Protein AF-A0A897NAX3-F1 (afdb_monomer)

Foldseek 3Di:
DDQDPVNQVVQQPAKDKAFAPFQLLVLLLVLLCVLVVNDDSQVSLQQLLLLLLLVLCLDPPDPDHPVVFPCVPQHDDHCCLVVPLDASEDQDRDRDDDPDRIDMHTGHPRSVVSLVVCCVPDPDVDSNVSSSVSSPSNYDYDD

Secondary structure (DSSP, 8-state):
-PPPHHHHHHT--EEEEEE-SSSHHHHHHHHHHHHHT-S-HHHHHHHHHHHHHHHHHTSTT----GGGS--TTTSPPTTHHHHH---EEES-------S--EEEEEE-HHHHHHHHHHHTTSS--SHHHHHHHHHHHHEEE--

pLDDT: mean 79.93, std 13.4, range [41.16, 93.5]

Sequence (143 aa):
MELTTTDLESTRTQQLGIMDYDGEIRSLAQAFIRCEDLTTLSEAIDRALRIEVAAVLDQADMPLARTKFDVAYTIPPENWVAENTPQCTVDSIELVEGSDKHINAATAPVVHTILKAIIERTEYEQFDEVVRAGLHRAISLEE

Solvent-accessible surface area (backbone atoms only — not comparable to full-atom values): 8256 Å² total; per-residue (Å²): 133,88,81,49,76,68,52,58,61,75,43,38,73,37,76,43,86,32,68,32,89,73,12,54,54,60,23,49,31,56,52,46,20,69,65,70,71,48,91,42,68,30,55,30,45,38,52,16,36,29,50,30,51,34,53,54,52,60,38,93,84,47,95,54,59,70,85,82,44,94,38,84,87,70,40,63,59,87,60,38,57,86,76,59,60,55,78,37,64,35,86,71,79,68,70,47,82,57,96,61,42,68,44,78,30,37,31,36,61,68,57,54,54,48,50,53,55,43,40,77,74,52,90,45,88,50,70,40,57,46,35,45,51,8,40,58,62,50,41,40,71,60,131

Mean predicted aligned error: 7.04 Å

Organism: NCBI:txid2841257

Radius of gyration: 14.62 Å; Cα contacts (8 Å, |Δi|>4): 198; chains: 1; bounding box: 42×34×35 Å

Structure (mmCIF, N/CA/C/O backbone):
data_AF-A0A897NAX3-F1
#
_entry.id   AF-A0A897NAX3-F1
#
loop_
_atom_site.group_PDB
_atom_site.id
_atom_site.type_symbol
_atom_site.label_atom_id
_atom_site.label_alt_id
_atom_site.label_comp_id
_atom_site.label_asym_id
_atom_site.label_entity_id
_atom_site.label_seq_id
_atom_site.pdbx_PDB_ins_code
_atom_site.Cartn_x
_atom_site.Cartn_y
_atom_site.Cartn_z
_atom_site.occupancy
_atom_site.B_iso_or_equiv
_atom_site.auth_seq_id
_atom_site.auth_comp_id
_atom_site.auth_asym_id
_atom_site.auth_atom_id
_atom_site.pdbx_PDB_model_num
ATOM 1 N N . MET A 1 1 ? 19.017 -17.130 4.185 1.00 45.47 1 MET A N 1
ATOM 2 C CA . MET A 1 1 ? 18.410 -16.793 5.485 1.00 45.47 1 MET A CA 1
ATOM 3 C C . MET A 1 1 ? 17.054 -16.219 5.127 1.00 45.47 1 MET A C 1
ATOM 5 O O . MET A 1 1 ? 17.037 -15.238 4.398 1.00 45.47 1 MET A O 1
ATOM 9 N N . GLU A 1 2 ? 15.965 -16.920 5.435 1.0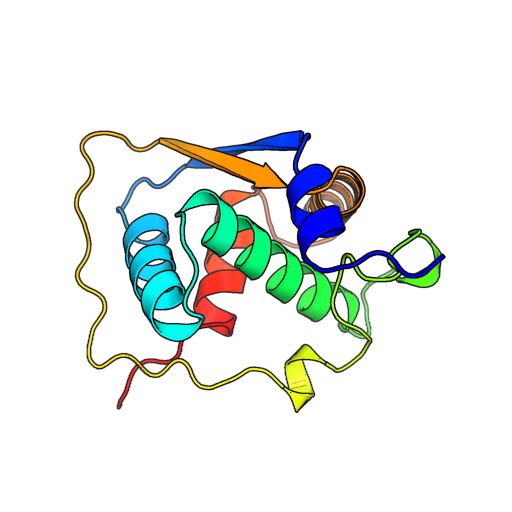0 41.16 2 GLU A N 1
ATOM 10 C CA . GLU A 1 2 ? 14.611 -16.432 5.135 1.00 41.16 2 GLU A CA 1
ATOM 11 C C . GLU A 1 2 ? 14.258 -15.336 6.141 1.00 41.16 2 GLU A C 1
ATOM 13 O O . GLU A 1 2 ? 14.423 -15.537 7.343 1.00 41.16 2 GLU A O 1
ATOM 18 N N . LEU A 1 3 ? 13.852 -14.173 5.634 1.00 46.75 3 LEU A N 1
ATOM 19 C CA . LEU A 1 3 ? 13.357 -13.064 6.444 1.00 46.75 3 LEU A CA 1
ATOM 20 C C . LEU A 1 3 ? 11.889 -13.346 6.784 1.00 46.75 3 LEU A C 1
ATOM 22 O O . LEU A 1 3 ? 11.089 -13.674 5.909 1.00 46.75 3 LEU A O 1
ATOM 26 N N . THR A 1 4 ? 11.554 -13.257 8.062 1.00 45.31 4 THR A N 1
ATOM 27 C CA . THR A 1 4 ? 10.219 -13.478 8.625 1.00 45.31 4 THR A CA 1
ATOM 28 C C . THR A 1 4 ? 9.354 -12.216 8.537 1.00 45.31 4 THR A C 1
ATOM 30 O O . THR A 1 4 ? 9.850 -11.116 8.295 1.00 45.31 4 THR A O 1
ATOM 33 N N . THR A 1 5 ? 8.048 -12.335 8.789 1.00 45.56 5 THR A N 1
ATOM 34 C CA . THR A 1 5 ? 7.120 -11.191 8.893 1.00 45.56 5 THR A CA 1
ATOM 35 C C . THR A 1 5 ? 7.597 -10.147 9.914 1.00 45.56 5 THR A C 1
ATOM 37 O O . THR A 1 5 ? 7.473 -8.949 9.682 1.00 45.56 5 THR A O 1
ATOM 40 N N . THR A 1 6 ? 8.248 -10.590 10.994 1.00 42.38 6 THR A N 1
ATOM 41 C CA . THR A 1 6 ? 8.883 -9.729 12.006 1.00 42.38 6 THR A CA 1
ATOM 42 C C . THR A 1 6 ? 10.075 -8.941 11.446 1.00 42.38 6 THR A C 1
ATOM 44 O O . THR A 1 6 ? 10.290 -7.784 11.809 1.00 42.38 6 THR A O 1
ATOM 47 N N . ASP A 1 7 ? 10.826 -9.515 10.503 1.00 45.16 7 ASP A N 1
ATOM 48 C CA . ASP A 1 7 ? 11.915 -8.802 9.830 1.00 45.16 7 ASP A CA 1
ATOM 49 C C . ASP A 1 7 ? 11.370 -7.695 8.906 1.00 45.16 7 ASP A C 1
ATOM 51 O O . ASP A 1 7 ? 11.966 -6.621 8.790 1.00 45.16 7 ASP A O 1
ATOM 55 N N . LEU A 1 8 ? 10.186 -7.892 8.316 1.00 47.91 8 LEU A N 1
ATOM 56 C CA . LEU A 1 8 ? 9.512 -6.880 7.494 1.00 47.91 8 LEU A CA 1
ATOM 57 C C . LEU A 1 8 ? 9.000 -5.691 8.314 1.00 47.91 8 LEU A C 1
ATOM 59 O O . LEU A 1 8 ? 9.015 -4.570 7.814 1.00 47.91 8 LEU A O 1
ATOM 63 N N . GLU A 1 9 ? 8.604 -5.900 9.568 1.00 51.16 9 GLU A N 1
ATOM 64 C CA . GLU A 1 9 ? 8.263 -4.810 10.489 1.00 51.16 9 GLU A CA 1
ATOM 65 C C . GLU A 1 9 ? 9.510 -4.041 10.936 1.00 51.16 9 GLU A C 1
ATOM 67 O O . GLU A 1 9 ? 9.513 -2.808 10.942 1.00 51.16 9 GLU A O 1
ATOM 72 N N . SER A 1 10 ? 10.610 -4.753 11.212 1.00 52.38 10 SER A N 1
ATOM 73 C CA . SER A 1 10 ? 11.892 -4.150 11.612 1.00 52.38 10 SER A CA 1
ATOM 74 C C . SER A 1 10 ? 12.549 -3.291 10.517 1.00 52.38 10 SER A C 1
ATOM 76 O O . SER A 1 10 ? 13.410 -2.458 10.804 1.00 52.38 10 SER A O 1
ATOM 78 N N . THR A 1 11 ? 12.121 -3.447 9.260 1.00 66.50 11 THR A N 1
ATOM 79 C CA . THR A 1 11 ? 12.645 -2.708 8.100 1.00 66.50 11 THR A CA 1
ATOM 80 C C . THR A 1 11 ? 11.831 -1.464 7.738 1.00 66.50 11 THR A C 1
ATOM 82 O O . THR A 1 11 ? 12.251 -0.707 6.855 1.00 66.50 11 THR A O 1
ATOM 85 N N . ARG A 1 12 ? 10.726 -1.178 8.449 1.00 76.88 12 ARG A N 1
ATOM 86 C CA . ARG A 1 12 ? 9.867 0.010 8.258 1.00 76.88 12 ARG A CA 1
ATOM 87 C C . ARG A 1 12 ? 10.513 1.277 8.819 1.00 76.88 12 ARG A C 1
ATOM 89 O O . ARG A 1 12 ? 10.056 1.887 9.780 1.00 76.88 12 ARG A O 1
ATOM 96 N N . THR A 1 13 ? 11.627 1.659 8.213 1.00 82.88 13 THR A N 1
ATOM 97 C CA . THR A 1 13 ? 12.469 2.785 8.637 1.00 82.88 13 THR A CA 1
ATOM 98 C C . THR A 1 13 ? 12.175 4.062 7.858 1.00 82.88 13 THR A C 1
ATOM 100 O O . THR A 1 13 ? 12.499 5.156 8.322 1.00 82.88 13 THR A O 1
ATOM 103 N N . GLN A 1 14 ? 11.533 3.950 6.692 1.00 87.75 14 GLN A N 1
ATOM 104 C CA . GLN A 1 14 ? 11.225 5.094 5.851 1.00 87.75 14 GLN A CA 1
ATOM 105 C C . GLN A 1 14 ? 9.881 5.697 6.253 1.00 87.75 14 GLN A C 1
ATOM 107 O O . GLN A 1 14 ? 8.838 5.075 6.073 1.00 87.75 14 GLN A O 1
ATOM 112 N N . GLN A 1 15 ? 9.917 6.920 6.779 1.00 89.56 15 GLN A N 1
ATOM 113 C CA . GLN A 1 15 ? 8.715 7.669 7.142 1.00 89.56 15 GLN A CA 1
ATOM 114 C C . GLN A 1 15 ? 8.022 8.233 5.896 1.00 89.56 15 GLN A C 1
ATOM 116 O O . GLN A 1 15 ? 8.685 8.711 4.967 1.00 89.56 15 GLN A O 1
ATOM 121 N N . LEU A 1 16 ? 6.693 8.188 5.921 1.00 87.88 16 LEU A N 1
ATOM 122 C CA . LEU A 1 16 ? 5.765 8.723 4.936 1.00 87.88 16 LEU A CA 1
ATOM 123 C C . LEU A 1 16 ? 4.804 9.678 5.643 1.00 87.88 16 LEU A C 1
ATOM 125 O O . LEU A 1 16 ? 4.195 9.317 6.652 1.00 87.88 16 LEU A O 1
ATOM 129 N N . GLY A 1 17 ? 4.667 10.880 5.090 1.00 89.62 17 GLY A N 1
ATOM 130 C CA . GLY A 1 17 ? 3.607 11.807 5.460 1.00 89.62 17 GLY A CA 1
ATOM 131 C C . GLY A 1 17 ? 2.457 11.667 4.473 1.00 89.62 17 GLY A C 1
ATOM 132 O O . GLY A 1 17 ? 2.663 11.867 3.278 1.00 89.62 17 GLY A O 1
ATOM 133 N N . ILE A 1 18 ? 1.277 11.308 4.968 1.00 91.12 18 ILE A N 1
ATOM 134 C CA . ILE A 1 18 ? 0.068 11.097 4.167 1.00 91.12 18 ILE A CA 1
ATOM 135 C C . ILE A 1 18 ? -0.944 12.172 4.534 1.00 91.12 18 ILE A C 1
ATOM 137 O O . ILE A 1 18 ? -1.143 12.468 5.716 1.00 91.12 18 ILE A O 1
ATOM 141 N N . MET A 1 19 ? -1.561 12.764 3.518 1.00 91.00 19 MET A N 1
ATOM 142 C CA . MET A 1 19 ? -2.610 13.758 3.693 1.00 91.00 19 MET A CA 1
ATOM 143 C C . MET A 1 19 ? -3.977 13.085 3.599 1.00 91.00 19 MET A C 1
ATOM 145 O O . MET A 1 19 ? -4.287 12.430 2.614 1.00 91.00 19 MET A O 1
ATOM 149 N N . ASP A 1 20 ? -4.790 13.258 4.635 1.00 90.81 20 ASP A N 1
ATOM 150 C CA . ASP A 1 20 ? -6.137 12.703 4.756 1.00 90.81 20 ASP A CA 1
ATOM 151 C C . ASP A 1 20 ? -7.114 13.848 5.045 1.00 90.81 20 ASP A C 1
ATOM 153 O O . ASP A 1 20 ? -7.410 14.184 6.193 1.00 90.81 20 ASP A O 1
ATOM 157 N N . TYR A 1 21 ? -7.520 14.550 3.985 1.00 87.06 21 TYR A N 1
ATOM 158 C CA . TYR A 1 21 ? -8.309 15.781 4.100 1.00 87.06 21 TYR A CA 1
ATOM 159 C C . TYR A 1 21 ? -9.766 15.540 4.500 1.00 87.06 21 TYR A C 1
ATOM 161 O O . TYR A 1 21 ? -10.364 16.417 5.126 1.00 87.06 21 TYR A O 1
ATOM 169 N N . ASP A 1 22 ? -10.310 14.397 4.095 1.00 87.62 22 ASP A N 1
ATOM 170 C CA . ASP A 1 22 ? -11.706 13.977 4.227 1.00 87.62 22 ASP A CA 1
ATOM 171 C C . ASP A 1 22 ? -11.897 12.870 5.280 1.00 87.62 22 ASP A C 1
ATOM 173 O O . ASP A 1 22 ? -13.032 12.537 5.616 1.00 87.62 22 ASP A O 1
ATOM 177 N N . GLY A 1 23 ? -10.807 12.332 5.840 1.00 88.12 23 GLY A N 1
ATOM 178 C CA . GLY A 1 23 ? -10.848 11.239 6.813 1.00 88.12 23 GLY A CA 1
ATOM 179 C C . GLY A 1 23 ? -11.044 9.864 6.171 1.00 88.12 23 GLY A C 1
ATOM 180 O O . GLY A 1 23 ? -11.178 8.866 6.886 1.00 88.12 23 GLY A O 1
ATOM 181 N N . GLU A 1 24 ? -11.085 9.782 4.839 1.00 90.62 24 GLU A N 1
ATOM 182 C CA . GLU A 1 24 ? -11.355 8.550 4.104 1.00 90.62 24 GLU A CA 1
ATOM 183 C C . GLU A 1 24 ? -10.249 7.516 4.339 1.00 90.62 24 GLU A C 1
ATOM 185 O O . GLU A 1 24 ? -10.542 6.363 4.667 1.00 90.62 24 GLU A O 1
ATOM 190 N N . ILE A 1 25 ? -8.976 7.925 4.256 1.00 92.56 25 ILE A N 1
ATOM 191 C CA . ILE A 1 25 ? -7.833 7.010 4.400 1.00 92.56 25 ILE A CA 1
ATOM 192 C C . ILE A 1 25 ? -7.831 6.400 5.798 1.00 92.56 25 ILE A C 1
ATOM 194 O O . ILE A 1 25 ? -7.649 5.192 5.948 1.00 92.56 25 ILE A O 1
ATOM 198 N N . ARG A 1 26 ? -8.065 7.211 6.835 1.00 92.56 26 ARG A N 1
ATOM 199 C CA . ARG A 1 26 ? -8.150 6.723 8.214 1.00 92.56 26 ARG A CA 1
ATOM 200 C C . ARG A 1 26 ? -9.297 5.737 8.401 1.00 92.56 26 ARG A C 1
ATOM 202 O O . ARG A 1 26 ? -9.112 4.727 9.076 1.00 92.56 26 ARG A O 1
ATOM 209 N N . SER A 1 27 ? -10.451 6.022 7.812 1.00 90.94 27 SER A N 1
ATOM 210 C CA . SER A 1 27 ? -11.659 5.203 7.955 1.00 90.94 27 SER A CA 1
ATOM 211 C C . SER A 1 27 ? -11.494 3.845 7.274 1.00 90.94 27 SER A C 1
ATOM 213 O O . SER A 1 27 ? -11.710 2.802 7.895 1.00 90.94 27 SER A O 1
ATOM 215 N N . LEU A 1 28 ? -11.002 3.854 6.033 1.00 91.88 28 LEU A N 1
ATOM 216 C CA . LEU A 1 28 ? -10.636 2.653 5.289 1.00 91.88 28 LEU A CA 1
ATOM 217 C C . LEU A 1 28 ? -9.561 1.853 6.029 1.00 91.88 28 LEU A C 1
ATOM 219 O O . LEU A 1 28 ? -9.719 0.661 6.266 1.00 91.88 28 LEU A O 1
ATOM 223 N N . ALA A 1 29 ? -8.483 2.499 6.469 1.00 91.81 29 ALA A N 1
ATOM 224 C CA . ALA A 1 29 ? -7.412 1.797 7.158 1.00 91.81 29 ALA A CA 1
ATOM 225 C C . ALA A 1 29 ? -7.879 1.190 8.490 1.00 91.81 29 ALA A C 1
ATOM 227 O O . ALA A 1 29 ? -7.474 0.084 8.817 1.00 91.81 29 ALA A O 1
ATOM 228 N N . GLN A 1 30 ? -8.774 1.842 9.239 1.00 91.19 30 GLN A N 1
ATOM 229 C CA . GLN A 1 30 ? -9.375 1.251 10.443 1.00 91.19 30 GLN A CA 1
ATOM 230 C C . GLN A 1 30 ? -10.239 0.025 10.143 1.00 91.19 30 GLN A C 1
ATOM 232 O O . GLN A 1 30 ? -10.228 -0.929 10.921 1.00 91.19 30 GLN A O 1
ATOM 237 N N . ALA A 1 31 ? -10.986 0.040 9.041 1.00 89.69 31 ALA A N 1
ATOM 238 C CA . ALA A 1 31 ? -11.692 -1.142 8.565 1.00 89.69 31 ALA A CA 1
ATOM 239 C C . ALA A 1 31 ? -10.704 -2.259 8.200 1.00 89.69 31 ALA A C 1
ATOM 241 O O . ALA A 1 31 ? -10.852 -3.387 8.668 1.00 89.69 31 ALA A O 1
ATOM 242 N N . PHE A 1 32 ? -9.637 -1.920 7.476 1.00 90.44 32 PHE A N 1
ATOM 243 C CA . PHE A 1 32 ? -8.624 -2.882 7.059 1.00 90.44 32 PHE A CA 1
ATOM 244 C C . PHE A 1 32 ? -7.873 -3.517 8.235 1.00 90.44 32 PHE A C 1
ATOM 246 O O . PHE A 1 32 ? -7.652 -4.725 8.237 1.00 90.44 32 PHE A O 1
ATOM 253 N N . ILE A 1 33 ? -7.559 -2.728 9.272 1.00 90.12 33 ILE A N 1
ATOM 254 C CA . ILE A 1 33 ? -6.979 -3.206 10.538 1.00 90.12 33 ILE A CA 1
ATOM 255 C C . ILE A 1 33 ? -7.809 -4.351 11.114 1.00 90.12 33 ILE A C 1
ATOM 257 O O . ILE A 1 33 ? -7.255 -5.379 11.487 1.00 90.12 33 ILE A O 1
ATOM 261 N N . ARG A 1 34 ? -9.137 -4.185 11.174 1.00 87.25 34 ARG A N 1
ATOM 262 C CA . ARG A 1 34 ? -10.039 -5.202 11.733 1.00 87.25 34 ARG A CA 1
ATOM 263 C C . ARG A 1 34 ? -10.093 -6.463 10.873 1.00 87.25 34 ARG A C 1
ATOM 265 O O . ARG A 1 34 ? -10.243 -7.548 11.420 1.00 87.25 34 ARG A O 1
ATOM 272 N N . CYS A 1 35 ? -9.982 -6.318 9.556 1.00 84.38 35 CYS A N 1
ATOM 273 C CA . CYS A 1 35 ? -10.044 -7.438 8.623 1.00 84.38 35 CYS A CA 1
ATOM 274 C C . CYS A 1 35 ? -8.782 -8.302 8.615 1.00 84.38 35 CYS A C 1
ATOM 276 O O . CYS A 1 35 ? -8.890 -9.524 8.594 1.00 84.38 35 CYS A O 1
ATOM 278 N N . GLU A 1 36 ? -7.597 -7.688 8.618 1.00 81.38 36 GLU A N 1
ATOM 279 C CA . GLU A 1 36 ? -6.319 -8.417 8.579 1.00 81.38 36 GLU A CA 1
ATOM 280 C C . GLU A 1 36 ? -5.665 -8.591 9.960 1.00 81.38 36 GLU A C 1
ATOM 282 O O . GLU A 1 36 ? -4.512 -9.005 10.033 1.00 81.38 36 GLU A O 1
ATOM 287 N N . ASP A 1 37 ? -6.395 -8.307 11.046 1.00 84.06 37 ASP A N 1
ATOM 288 C CA . ASP A 1 37 ? -5.899 -8.377 12.433 1.00 84.06 37 ASP A CA 1
ATOM 289 C C . ASP A 1 37 ? -4.582 -7.597 12.622 1.00 84.06 37 ASP A C 1
ATOM 291 O O . ASP A 1 37 ? -3.628 -8.043 13.261 1.00 84.06 37 ASP A O 1
ATOM 295 N N . LEU A 1 38 ? -4.510 -6.415 12.002 1.00 86.69 38 LEU A N 1
ATOM 296 C CA . LEU A 1 38 ? -3.354 -5.530 12.114 1.00 86.69 38 LEU A CA 1
ATOM 297 C C . LEU A 1 38 ? -3.416 -4.772 13.441 1.00 86.69 38 LEU A C 1
ATOM 299 O O . LEU A 1 38 ? -4.478 -4.563 14.023 1.00 86.69 38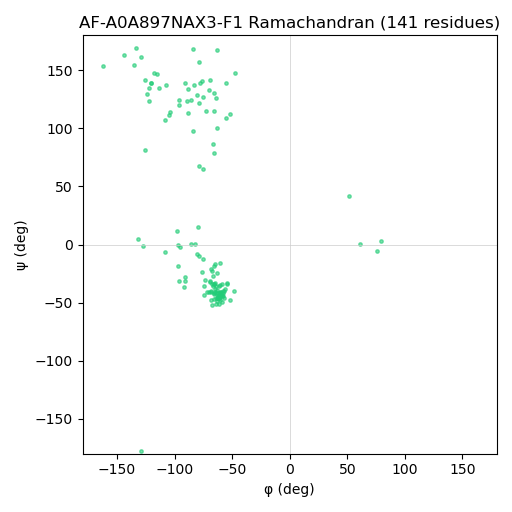 LEU A O 1
ATOM 303 N N . THR A 1 39 ? -2.272 -4.303 13.925 1.00 87.12 39 THR A N 1
ATOM 304 C CA . THR A 1 39 ? -2.183 -3.640 15.232 1.00 87.12 39 THR A CA 1
ATOM 305 C C . THR A 1 39 ? -2.241 -2.121 15.105 1.00 87.12 39 THR A C 1
ATOM 307 O O . THR A 1 39 ? -2.736 -1.434 16.003 1.00 87.12 39 THR A O 1
ATOM 310 N N . THR A 1 40 ? -1.732 -1.557 14.003 1.00 89.50 40 THR A N 1
ATOM 311 C CA . THR A 1 40 ? -1.579 -0.100 13.867 1.00 89.50 40 THR A CA 1
ATOM 312 C C . THR A 1 40 ? -2.035 0.464 12.521 1.00 89.50 40 THR A C 1
ATOM 314 O O . THR A 1 40 ? -1.975 -0.186 11.481 1.00 89.50 40 THR A O 1
ATOM 317 N N . LEU A 1 41 ? -2.413 1.750 12.521 1.00 90.56 41 LEU A N 1
ATOM 318 C CA . LEU A 1 41 ? -2.707 2.516 11.298 1.00 90.56 41 LEU A CA 1
ATOM 319 C C . LEU A 1 41 ? -1.529 2.511 10.321 1.00 90.56 41 LEU A C 1
ATOM 321 O O . LEU A 1 41 ? -1.702 2.402 9.113 1.00 90.56 41 LEU A O 1
ATOM 325 N N . SER A 1 42 ? -0.322 2.593 10.872 1.00 91.06 42 SER A N 1
ATOM 326 C CA . SER A 1 42 ? 0.910 2.548 10.104 1.00 91.06 42 SER A CA 1
ATOM 327 C C . SER A 1 42 ? 1.050 1.203 9.372 1.00 91.06 42 SER A C 1
ATOM 329 O O . SER A 1 42 ? 1.403 1.200 8.197 1.00 91.06 42 SER A O 1
ATOM 331 N N . GLU A 1 43 ? 0.773 0.073 10.037 1.00 88.88 43 GLU A N 1
ATOM 332 C CA . GLU A 1 43 ? 0.789 -1.267 9.414 1.00 88.88 43 GLU A CA 1
ATOM 333 C C . GLU A 1 43 ? -0.241 -1.395 8.296 1.00 88.88 43 GLU A C 1
ATOM 335 O O . GLU A 1 43 ? 0.106 -1.853 7.211 1.00 88.88 43 GLU A O 1
ATOM 340 N N . ALA A 1 44 ? -1.473 -0.937 8.524 1.00 90.69 44 ALA A N 1
ATOM 341 C CA . ALA A 1 44 ? -2.526 -0.977 7.509 1.00 90.69 44 ALA A CA 1
ATOM 342 C C . ALA A 1 44 ? -2.164 -0.174 6.259 1.00 90.69 44 ALA A C 1
ATOM 344 O O . ALA A 1 44 ? -2.363 -0.639 5.139 1.00 90.69 44 ALA A O 1
ATOM 345 N N . ILE A 1 45 ? -1.561 0.999 6.443 1.00 92.19 45 ILE A N 1
ATOM 346 C CA . ILE A 1 45 ? -1.075 1.823 5.337 1.00 92.19 45 ILE A CA 1
ATOM 347 C C . ILE A 1 45 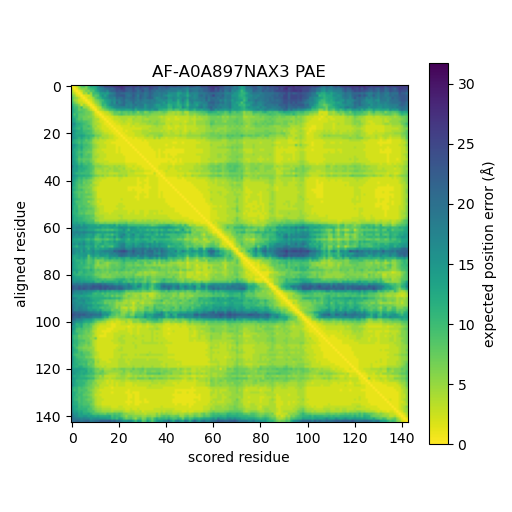? 0.079 1.140 4.596 1.00 92.19 45 ILE A C 1
ATOM 349 O O . ILE A 1 45 ? 0.063 1.090 3.370 1.00 92.19 45 ILE A O 1
ATOM 353 N N . ASP A 1 46 ? 1.073 0.597 5.305 1.00 90.69 46 ASP A N 1
ATOM 354 C CA . ASP A 1 46 ? 2.185 -0.125 4.670 1.00 90.69 46 ASP A CA 1
ATOM 355 C C . ASP A 1 46 ? 1.684 -1.335 3.871 1.00 90.69 46 ASP A C 1
ATOM 357 O O . ASP A 1 46 ? 2.125 -1.582 2.747 1.00 90.69 46 ASP A O 1
ATOM 361 N N . ARG A 1 47 ? 0.713 -2.064 4.426 1.00 87.44 47 ARG A N 1
ATOM 362 C CA . ARG A 1 47 ? 0.067 -3.198 3.770 1.00 87.44 47 ARG A CA 1
ATOM 363 C C . ARG A 1 47 ? -0.676 -2.765 2.505 1.00 87.44 47 ARG A C 1
ATOM 365 O O . ARG A 1 47 ? -0.450 -3.358 1.452 1.00 87.44 47 ARG A O 1
ATOM 372 N N . ALA A 1 48 ? -1.482 -1.707 2.584 1.00 90.31 48 ALA A N 1
ATOM 373 C CA . ALA A 1 48 ? -2.207 -1.148 1.444 1.00 90.31 48 ALA A CA 1
ATOM 374 C C . ALA A 1 48 ? -1.262 -0.659 0.335 1.00 90.31 48 ALA A C 1
ATOM 376 O O . ALA A 1 48 ? -1.470 -0.972 -0.835 1.00 90.31 48 ALA A O 1
ATOM 377 N N . LEU A 1 49 ? -0.171 0.026 0.695 1.00 90.50 49 LEU A N 1
ATOM 378 C CA . LEU A 1 49 ? 0.860 0.449 -0.256 1.00 90.50 49 LEU A CA 1
ATOM 379 C C . LEU A 1 49 ? 1.461 -0.738 -1.004 1.00 90.50 49 LEU A C 1
ATOM 381 O O . LEU A 1 49 ? 1.629 -0.681 -2.217 1.00 90.50 49 LEU A O 1
ATOM 385 N N . ARG A 1 50 ? 1.778 -1.829 -0.304 1.00 87.69 50 ARG A N 1
ATOM 386 C CA . ARG A 1 50 ? 2.343 -3.032 -0.934 1.00 87.69 50 ARG A CA 1
ATOM 387 C C . ARG A 1 50 ? 1.350 -3.715 -1.873 1.00 87.69 50 ARG A C 1
ATOM 389 O O . ARG A 1 50 ? 1.780 -4.232 -2.902 1.00 87.69 50 ARG A O 1
ATOM 396 N N . ILE A 1 51 ? 0.057 -3.704 -1.537 1.00 87.19 51 ILE A N 1
ATOM 397 C CA . ILE A 1 51 ? -1.020 -4.201 -2.408 1.00 87.19 51 ILE A CA 1
ATOM 398 C C . ILE A 1 51 ? -1.096 -3.354 -3.679 1.00 87.19 51 ILE A C 1
ATOM 400 O O . ILE A 1 51 ? -1.033 -3.907 -4.775 1.00 87.19 51 ILE A O 1
ATOM 404 N N . GLU A 1 52 ? -1.155 -2.027 -3.546 1.00 90.44 52 GLU A N 1
ATOM 405 C CA . GLU A 1 52 ? -1.221 -1.131 -4.703 1.00 90.44 52 GLU A CA 1
ATOM 406 C C . GLU A 1 52 ? 0.018 -1.255 -5.584 1.00 90.44 52 GLU A C 1
ATOM 408 O O . GLU A 1 52 ? -0.083 -1.405 -6.797 1.00 90.44 52 GLU A O 1
ATOM 413 N N . VAL A 1 53 ? 1.202 -1.262 -4.974 1.00 88.31 53 VAL A N 1
ATOM 414 C CA . VAL A 1 53 ? 2.463 -1.424 -5.696 1.00 88.31 53 VAL A CA 1
ATOM 415 C C . VAL A 1 53 ? 2.487 -2.743 -6.465 1.00 88.31 53 VAL A C 1
ATOM 417 O O . VAL A 1 53 ? 2.902 -2.757 -7.621 1.00 88.31 53 VAL A O 1
ATOM 420 N N . ALA A 1 54 ? 2.039 -3.847 -5.863 1.00 85.69 54 ALA A N 1
ATOM 421 C CA . ALA A 1 54 ? 1.943 -5.118 -6.573 1.00 85.69 54 ALA A CA 1
ATOM 422 C C . ALA A 1 54 ? 0.971 -5.030 -7.758 1.00 85.69 54 ALA A C 1
ATOM 424 O O . ALA A 1 54 ? 1.340 -5.435 -8.857 1.00 85.69 54 ALA A O 1
ATOM 425 N N . ALA A 1 55 ? -0.214 -4.447 -7.557 1.00 87.62 55 ALA A N 1
ATOM 426 C CA . ALA A 1 55 ? -1.224 -4.295 -8.602 1.00 87.62 55 ALA A CA 1
ATOM 427 C C . ALA A 1 55 ? -0.722 -3.451 -9.784 1.00 87.62 55 ALA A C 1
ATOM 429 O O . ALA A 1 55 ? -0.946 -3.800 -10.939 1.00 87.62 55 ALA A O 1
ATOM 430 N N . VAL A 1 56 ? -0.011 -2.358 -9.504 1.00 88.88 56 VAL A N 1
ATOM 431 C CA . VAL A 1 56 ? 0.573 -1.479 -10.524 1.00 88.88 56 VAL A CA 1
ATOM 432 C C . VAL A 1 56 ? 1.711 -2.174 -11.274 1.00 88.88 56 VAL A C 1
ATOM 434 O O . VAL A 1 56 ? 1.806 -2.058 -12.492 1.00 88.88 56 VAL A O 1
ATOM 437 N N . LEU A 1 57 ? 2.560 -2.932 -10.574 1.00 85.38 57 LEU A N 1
ATOM 438 C CA . LEU A 1 57 ? 3.637 -3.706 -11.202 1.00 85.38 57 LEU A CA 1
ATOM 439 C C . LEU A 1 57 ? 3.130 -4.875 -12.062 1.00 85.38 57 LEU A C 1
ATOM 441 O O . LEU A 1 57 ? 3.876 -5.338 -12.921 1.00 85.38 57 LEU A O 1
ATOM 445 N N . ASP A 1 58 ? 1.899 -5.342 -11.840 1.00 86.12 58 ASP A N 1
ATOM 446 C CA . ASP A 1 58 ? 1.234 -6.357 -12.670 1.00 86.12 58 ASP A CA 1
ATOM 447 C C . ASP A 1 58 ? 0.619 -5.785 -13.963 1.00 86.12 58 ASP A C 1
ATOM 449 O O . ASP A 1 58 ? 0.185 -6.548 -14.827 1.00 86.12 58 ASP A O 1
ATOM 453 N N . GLN A 1 59 ? 0.577 -4.458 -14.140 1.00 84.75 59 GLN A N 1
ATOM 454 C CA . GLN A 1 59 ? 0.037 -3.846 -15.359 1.00 84.75 59 GLN A CA 1
ATOM 455 C C . GLN A 1 59 ? 0.961 -4.099 -16.560 1.00 84.75 59 GLN A C 1
ATOM 457 O O . GLN A 1 59 ? 2.174 -3.905 -16.492 1.00 84.75 59 GLN A O 1
ATOM 462 N N . ALA A 1 60 ? 0.379 -4.517 -17.689 1.00 68.00 60 ALA A N 1
ATOM 463 C CA . ALA A 1 60 ? 1.124 -4.975 -18.867 1.00 68.00 60 ALA A CA 1
ATOM 464 C C . ALA A 1 60 ? 2.017 -3.896 -19.515 1.00 68.00 60 ALA A C 1
ATOM 466 O O . ALA A 1 60 ? 2.989 -4.218 -20.198 1.00 68.00 60 ALA A O 1
ATOM 467 N N . ASP A 1 61 ? 1.682 -2.625 -19.324 1.00 77.62 61 ASP A N 1
ATOM 468 C CA . ASP A 1 61 ? 2.376 -1.447 -19.839 1.00 77.62 61 ASP A CA 1
ATOM 469 C C . ASP A 1 61 ? 3.350 -0.816 -18.829 1.00 77.62 61 ASP A C 1
ATOM 471 O O . ASP A 1 61 ? 4.058 0.132 -19.175 1.00 77.62 61 ASP A O 1
ATOM 475 N N . MET A 1 62 ? 3.465 -1.369 -17.617 1.00 79.44 62 MET A N 1
ATOM 476 C CA . MET A 1 62 ? 4.367 -0.868 -16.583 1.00 79.44 62 MET A CA 1
ATOM 477 C C . MET A 1 62 ? 5.841 -1.186 -16.916 1.00 79.44 62 MET A C 1
ATOM 479 O O . MET A 1 62 ? 6.260 -2.345 -16.885 1.00 79.44 62 MET A O 1
ATOM 483 N N . PRO A 1 63 ? 6.716 -0.186 -17.161 1.00 69.06 63 PRO A N 1
ATOM 484 C CA . PRO A 1 63 ? 8.120 -0.419 -17.534 1.00 69.06 63 PRO A CA 1
ATOM 485 C C . PRO A 1 63 ? 9.037 -0.753 -16.331 1.00 69.06 63 PRO A C 1
ATOM 487 O O . PRO A 1 63 ? 10.279 -0.696 -16.417 1.00 69.06 63 PRO A O 1
ATOM 490 N N . LEU A 1 64 ? 8.444 -1.087 -15.184 1.00 75.50 64 LEU A N 1
ATOM 491 C CA . LEU A 1 64 ? 9.119 -1.473 -13.949 1.00 75.50 64 LEU A CA 1
ATOM 492 C C . LEU A 1 64 ? 9.000 -2.986 -13.762 1.00 75.50 64 LEU A C 1
ATOM 494 O O . LEU A 1 64 ? 7.930 -3.508 -13.491 1.00 75.50 64 LEU A O 1
ATOM 498 N N . ALA A 1 65 ? 10.121 -3.698 -13.870 1.00 69.19 65 ALA A N 1
ATOM 499 C CA . ALA A 1 65 ? 10.150 -5.120 -13.556 1.00 69.19 65 ALA A CA 1
ATOM 500 C C . ALA A 1 65 ? 10.442 -5.306 -12.065 1.00 69.19 65 ALA A C 1
ATOM 502 O O . ALA A 1 65 ? 11.398 -4.715 -11.557 1.00 69.19 65 ALA A O 1
ATOM 503 N N . ARG A 1 66 ? 9.683 -6.180 -11.389 1.00 70.75 66 ARG A N 1
ATOM 504 C CA . ARG A 1 66 ? 9.939 -6.591 -9.996 1.00 70.75 66 ARG A CA 1
ATOM 505 C C . ARG A 1 66 ? 11.403 -6.977 -9.775 1.00 70.75 66 ARG A C 1
ATOM 507 O O . ARG A 1 66 ? 12.003 -6.543 -8.809 1.00 70.75 66 ARG A O 1
ATOM 514 N N . THR A 1 67 ? 12.021 -7.675 -10.726 1.00 67.75 67 THR A N 1
ATOM 515 C CA . THR A 1 67 ? 13.437 -8.091 -10.682 1.00 67.75 67 THR A CA 1
ATOM 516 C C . THR A 1 67 ? 14.455 -6.946 -10.605 1.00 67.75 67 THR A C 1
ATOM 518 O O . THR A 1 67 ? 15.612 -7.194 -10.273 1.00 67.75 67 THR A O 1
ATOM 521 N N . LYS A 1 68 ? 14.064 -5.698 -10.906 1.00 65.19 68 LYS A N 1
ATOM 522 C CA . LYS A 1 68 ? 14.914 -4.505 -10.718 1.00 65.19 68 LYS A CA 1
ATOM 523 C C . LYS A 1 68 ? 15.016 -4.080 -9.253 1.00 65.19 68 LYS A C 1
ATOM 525 O O . LYS A 1 68 ? 15.853 -3.242 -8.925 1.00 65.19 68 LYS A O 1
ATOM 530 N N . PHE A 1 69 ? 14.173 -4.636 -8.394 1.00 62.56 69 PHE A N 1
ATOM 531 C CA . PHE A 1 69 ? 14.152 -4.386 -6.967 1.00 62.56 69 PHE A CA 1
ATOM 532 C C . PHE A 1 69 ? 14.501 -5.691 -6.243 1.00 62.56 69 PHE A C 1
ATOM 534 O O . PHE A 1 69 ? 14.166 -6.781 -6.706 1.00 62.56 69 PHE A O 1
ATOM 541 N N . ASP A 1 70 ? 15.181 -5.605 -5.103 1.00 58.94 70 ASP A N 1
ATOM 542 C CA . ASP A 1 70 ? 15.374 -6.764 -4.224 1.00 58.94 70 ASP A CA 1
ATOM 543 C C . ASP A 1 70 ? 14.078 -6.986 -3.424 1.00 58.94 70 ASP A C 1
ATOM 545 O O . ASP A 1 70 ? 13.968 -6.656 -2.246 1.00 58.94 70 ASP A O 1
ATOM 549 N N . VAL A 1 71 ? 13.020 -7.390 -4.138 1.00 60.25 71 VAL A N 1
ATOM 550 C CA . VAL A 1 71 ? 11.630 -7.435 -3.644 1.00 60.25 71 VAL A CA 1
ATOM 551 C C . VAL A 1 71 ? 11.277 -8.710 -2.909 1.00 60.25 71 VAL A C 1
ATOM 553 O O . VAL A 1 71 ? 10.130 -8.828 -2.474 1.00 60.25 71 VAL A O 1
ATOM 556 N N . ALA A 1 72 ? 12.215 -9.650 -2.760 1.00 54.94 72 ALA A N 1
ATOM 557 C CA . ALA A 1 72 ? 11.939 -10.902 -2.078 1.00 54.94 72 ALA A CA 1
ATOM 558 C C . ALA A 1 72 ? 11.323 -10.581 -0.705 1.00 54.94 72 ALA A C 1
ATOM 560 O O . ALA A 1 72 ? 11.960 -9.968 0.147 1.00 54.94 72 ALA A O 1
ATOM 561 N N . TYR A 1 73 ? 10.044 -10.936 -0.545 1.00 55.12 73 TYR A N 1
ATOM 562 C CA . TYR A 1 73 ? 9.215 -10.742 0.651 1.00 55.12 73 TYR A CA 1
ATOM 563 C C . TYR A 1 73 ? 8.687 -9.329 0.945 1.00 55.12 73 TYR A C 1
ATOM 565 O O . TYR A 1 73 ? 7.868 -9.184 1.850 1.00 55.12 73 TYR A O 1
ATOM 573 N N . THR A 1 74 ? 9.068 -8.285 0.199 1.00 68.50 74 THR A N 1
ATOM 574 C CA . THR A 1 74 ? 8.578 -6.925 0.507 1.00 68.50 74 THR A CA 1
ATOM 575 C C . THR A 1 74 ? 7.300 -6.559 -0.250 1.00 68.50 74 THR A C 1
ATOM 577 O O . THR A 1 74 ? 6.421 -5.902 0.308 1.00 68.50 74 THR A O 1
ATOM 580 N N . ILE A 1 75 ? 7.166 -7.010 -1.495 1.00 71.06 75 ILE A N 1
ATOM 581 C CA . ILE A 1 75 ? 5.972 -6.801 -2.323 1.00 71.06 75 ILE A CA 1
ATOM 582 C C . ILE A 1 75 ? 5.413 -8.173 -2.700 1.00 71.06 75 ILE A C 1
ATOM 584 O O . ILE A 1 75 ? 6.211 -9.073 -2.983 1.00 71.06 75 ILE A O 1
ATOM 588 N N . PRO A 1 76 ? 4.079 -8.357 -2.687 1.00 72.50 76 PRO A N 1
ATOM 589 C CA . PRO A 1 76 ? 3.455 -9.594 -3.134 1.00 72.50 76 PRO A CA 1
ATOM 590 C C . PRO A 1 76 ? 3.987 -10.088 -4.496 1.00 72.50 76 PRO A C 1
ATOM 592 O O . PRO A 1 76 ? 4.354 -9.266 -5.350 1.00 72.50 76 PRO A O 1
ATOM 595 N N . PRO A 1 77 ? 4.044 -11.418 -4.711 1.00 73.38 77 PRO A N 1
ATOM 596 C CA . PRO A 1 77 ? 4.486 -11.976 -5.983 1.00 73.38 77 PRO A CA 1
ATOM 597 C C . PRO A 1 77 ? 3.546 -11.584 -7.132 1.00 73.38 77 PRO A C 1
ATOM 599 O O . PRO A 1 77 ? 2.456 -11.054 -6.921 1.00 73.38 77 PRO A O 1
ATOM 602 N N . GLU A 1 78 ? 3.999 -11.819 -8.361 1.00 78.44 78 GLU A N 1
ATOM 603 C CA . GLU A 1 78 ? 3.222 -11.544 -9.574 1.00 78.44 78 GLU A CA 1
ATOM 604 C C . GLU A 1 78 ? 1.868 -12.256 -9.550 1.00 78.44 78 GLU A C 1
ATOM 606 O O . GLU A 1 78 ? 1.780 -13.396 -9.093 1.00 78.44 78 GLU A O 1
ATOM 611 N N . ASN A 1 79 ? 0.823 -11.561 -10.006 1.00 78.69 79 ASN A N 1
ATOM 612 C CA . ASN A 1 79 ? -0.577 -12.001 -9.986 1.00 78.69 79 ASN A CA 1
ATOM 613 C C . ASN A 1 79 ? -1.170 -12.280 -8.595 1.00 78.69 79 ASN A C 1
ATOM 615 O O . ASN A 1 79 ? -2.355 -12.597 -8.502 1.00 78.69 79 ASN A O 1
ATOM 619 N N . TRP A 1 80 ? -0.415 -12.104 -7.502 1.00 79.88 80 TRP A N 1
ATOM 620 C CA . TRP A 1 80 ? -0.924 -12.380 -6.158 1.00 79.88 80 TRP A CA 1
ATOM 621 C C . TRP A 1 80 ? -2.168 -11.559 -5.848 1.00 79.88 80 TRP A C 1
ATOM 623 O O . TRP A 1 80 ? -3.114 -12.102 -5.297 1.00 79.88 80 TRP A O 1
ATOM 633 N N . VAL A 1 81 ? -2.194 -10.278 -6.231 1.00 78.38 81 VAL A N 1
ATOM 634 C CA . VAL A 1 81 ? -3.367 -9.422 -6.015 1.00 78.38 81 VAL A CA 1
ATOM 635 C C . VAL A 1 81 ? -4.565 -9.997 -6.776 1.00 78.38 81 VAL A C 1
ATOM 637 O O . VAL A 1 81 ? -5.594 -10.270 -6.171 1.00 78.38 81 VAL A O 1
ATOM 640 N N . ALA A 1 82 ? -4.431 -10.305 -8.065 1.00 77.25 82 ALA A N 1
ATOM 641 C CA . ALA A 1 82 ? -5.531 -10.884 -8.841 1.00 77.25 82 ALA A CA 1
ATOM 642 C C . ALA A 1 82 ? -6.052 -12.223 -8.271 1.00 77.25 82 ALA A C 1
ATOM 644 O O . ALA A 1 82 ? -7.245 -12.504 -8.358 1.00 77.25 82 ALA A O 1
ATOM 645 N N . GLU A 1 83 ? -5.173 -13.037 -7.684 1.00 76.75 83 GLU A N 1
ATOM 646 C CA . GLU A 1 83 ? -5.494 -14.381 -7.185 1.00 76.75 83 GLU A CA 1
ATOM 647 C C . GLU A 1 83 ? -5.930 -14.423 -5.714 1.00 76.75 83 GLU A C 1
ATOM 649 O O . GLU A 1 83 ? -6.649 -15.335 -5.309 1.00 76.75 83 GLU A O 1
ATOM 654 N N . ASN A 1 84 ? -5.457 -13.479 -4.903 1.00 67.06 84 ASN A N 1
ATOM 655 C CA . ASN A 1 84 ? -5.519 -13.553 -3.446 1.00 67.06 84 ASN A CA 1
ATOM 656 C C . ASN A 1 84 ? -6.054 -12.285 -2.798 1.00 67.06 84 ASN A C 1
ATOM 658 O O . ASN A 1 84 ? -6.025 -12.253 -1.574 1.00 67.06 84 ASN A O 1
ATOM 662 N N . THR A 1 85 ? -6.511 -11.263 -3.539 1.00 60.88 85 THR A N 1
ATOM 663 C CA . THR A 1 85 ? -7.195 -10.126 -2.896 1.00 60.88 85 THR A CA 1
ATOM 664 C C . THR A 1 85 ? -8.360 -10.685 -2.076 1.00 60.88 85 THR A C 1
ATOM 666 O O . THR A 1 85 ? -9.327 -11.177 -2.665 1.00 60.88 85 THR A O 1
ATOM 669 N N . PRO A 1 86 ? -8.288 -10.680 -0.735 1.00 55.69 86 PRO A N 1
ATOM 670 C CA . PRO A 1 86 ? -9.378 -11.167 0.077 1.00 55.69 86 PRO A CA 1
ATOM 671 C C . PRO A 1 86 ? -10.443 -10.078 0.118 1.00 55.69 86 PRO A C 1
ATOM 673 O O . PRO A 1 86 ? -10.142 -8.896 0.265 1.00 55.69 86 PRO A O 1
ATOM 676 N N . GLN A 1 87 ? -11.696 -10.507 0.019 1.00 60.31 87 GLN A N 1
ATOM 677 C CA . GLN A 1 87 ? -12.885 -9.710 0.283 1.00 60.31 87 GLN A CA 1
ATOM 678 C C . GLN A 1 87 ? -12.909 -9.340 1.777 1.00 60.31 87 GLN A C 1
ATOM 680 O O . GLN A 1 87 ? -13.584 -9.995 2.568 1.00 60.31 87 GLN A O 1
ATOM 685 N N . CYS A 1 88 ? -12.135 -8.338 2.210 1.00 69.00 88 CYS A N 1
ATOM 686 C CA . CYS A 1 88 ? -12.471 -7.640 3.451 1.00 69.00 88 CYS A CA 1
ATOM 687 C C . CYS A 1 88 ? -13.774 -6.905 3.166 1.00 69.00 88 CYS A C 1
ATOM 689 O O . CYS A 1 88 ? -13.764 -5.770 2.691 1.00 69.00 88 CYS A O 1
ATOM 691 N N . THR A 1 89 ? -14.889 -7.604 3.350 1.00 73.75 89 THR A N 1
ATOM 692 C CA . THR A 1 89 ? -16.205 -7.023 3.160 1.00 73.75 89 THR A CA 1
ATOM 693 C C . THR A 1 89 ? -16.614 -6.335 4.444 1.00 73.75 89 THR A C 1
ATOM 695 O O . THR A 1 89 ? -16.567 -6.930 5.521 1.00 73.75 89 THR A O 1
ATOM 698 N N . VAL A 1 90 ? -16.946 -5.055 4.339 1.00 79.50 90 VAL A N 1
ATOM 699 C CA . VAL A 1 90 ? -17.422 -4.267 5.472 1.00 79.50 90 VAL A CA 1
ATOM 700 C C . VAL A 1 90 ? -18.796 -3.697 5.163 1.00 79.50 90 VAL A C 1
ATOM 702 O O . VAL A 1 90 ? -19.015 -3.144 4.086 1.00 79.50 90 VAL A O 1
ATOM 705 N N . ASP A 1 91 ? -19.706 -3.809 6.130 1.00 76.75 91 ASP A N 1
ATOM 706 C CA . ASP A 1 91 ? -21.094 -3.344 6.015 1.00 76.75 91 ASP A CA 1
ATOM 707 C C . ASP A 1 91 ? -21.172 -1.832 5.759 1.00 76.75 91 ASP A C 1
ATOM 709 O O . ASP A 1 91 ? -22.068 -1.334 5.083 1.00 76.75 91 ASP A O 1
ATOM 713 N N . SER A 1 92 ? -20.242 -1.070 6.340 1.00 78.62 92 SER A N 1
ATOM 714 C CA . SER A 1 92 ? -20.114 0.367 6.105 1.00 78.62 92 SER A CA 1
ATOM 715 C C . SER A 1 92 ? -18.744 0.895 6.526 1.00 78.62 92 SER A C 1
ATOM 717 O O . SER A 1 92 ? -18.084 0.353 7.418 1.00 78.62 92 SER A O 1
ATOM 719 N N . ILE A 1 93 ? -18.331 1.991 5.889 1.00 80.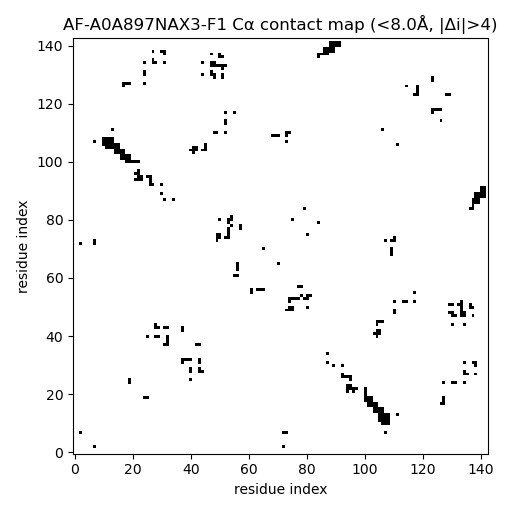69 93 ILE A N 1
ATOM 720 C CA . ILE A 1 93 ? -17.176 2.793 6.292 1.00 80.69 93 ILE A CA 1
ATOM 721 C C . ILE A 1 93 ? -17.717 4.098 6.870 1.00 80.69 93 ILE A C 1
ATOM 723 O O . ILE A 1 93 ? -18.219 4.954 6.143 1.00 80.69 93 ILE A O 1
ATOM 727 N N . GLU A 1 94 ? -17.632 4.249 8.188 1.00 79.56 94 GLU A N 1
ATOM 728 C CA . GLU A 1 94 ? -17.949 5.514 8.845 1.00 79.56 94 GLU A CA 1
ATOM 729 C C . GLU A 1 94 ? -16.774 6.476 8.682 1.00 79.56 94 GLU A C 1
ATOM 731 O O . GLU A 1 94 ? -15.660 6.170 9.110 1.00 79.56 94 GLU A O 1
ATOM 736 N N . LEU A 1 95 ? -17.022 7.640 8.074 1.00 80.81 95 LEU A N 1
ATOM 737 C CA . LEU A 1 95 ? -16.004 8.676 7.945 1.00 80.81 95 LEU A CA 1
ATOM 738 C C . LEU A 1 95 ? -15.640 9.227 9.324 1.00 80.81 95 LEU A C 1
ATOM 740 O O . LEU A 1 95 ? -16.444 9.868 10.004 1.00 80.81 95 LEU A O 1
ATOM 744 N N . VAL A 1 96 ? -14.396 8.995 9.720 1.00 73.56 96 VAL A N 1
ATOM 745 C CA . VAL A 1 96 ? -13.813 9.568 10.925 1.00 73.56 96 VAL A CA 1
ATOM 746 C C . VAL A 1 96 ? -13.294 10.960 10.586 1.00 73.56 96 VAL A C 1
ATOM 748 O O . VAL A 1 96 ? -12.177 11.110 10.088 1.00 73.56 96 VAL A O 1
ATOM 751 N N . GLU A 1 97 ? -14.083 11.993 10.892 1.00 66.06 97 GLU A N 1
ATOM 752 C CA . GLU A 1 97 ? -13.601 13.377 10.844 1.00 66.06 97 GLU A CA 1
ATOM 753 C C . GLU A 1 97 ? -12.480 13.566 11.880 1.00 66.06 97 GLU A C 1
ATOM 755 O O . GLU A 1 97 ? -12.702 13.709 13.084 1.00 66.06 97 GLU A O 1
ATOM 760 N N . GLY A 1 98 ? -11.237 13.531 11.405 1.00 61.03 98 GLY A N 1
ATOM 761 C CA . GLY A 1 98 ? -10.064 13.852 12.204 1.00 61.03 98 GLY A CA 1
ATOM 762 C C . GLY A 1 98 ? -9.827 15.360 12.246 1.00 61.03 98 GLY A C 1
ATOM 763 O O . GLY A 1 98 ? -9.853 16.035 11.220 1.00 61.03 98 GLY A O 1
ATOM 764 N N . SER A 1 99 ? -9.500 15.902 13.421 1.00 64.25 99 SER A N 1
ATOM 765 C CA . SER A 1 99 ? -8.943 17.262 13.512 1.00 64.25 99 SER A CA 1
ATOM 766 C C . SER A 1 99 ? -7.543 17.357 12.890 1.00 64.25 99 SER A C 1
ATOM 768 O O . SER A 1 99 ? -7.099 18.446 12.531 1.00 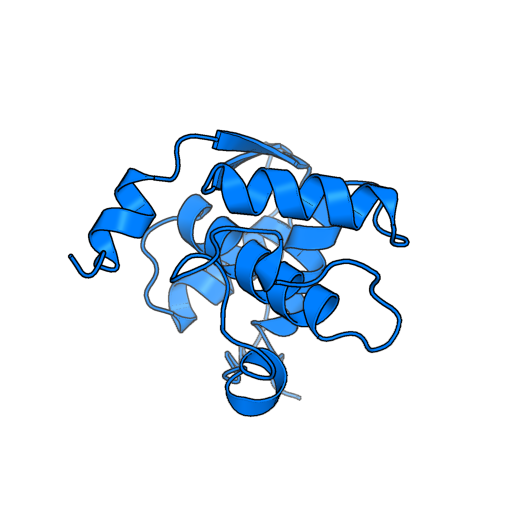64.25 99 SER A O 1
ATOM 770 N N . ASP A 1 100 ? -6.845 16.221 12.795 1.00 78.50 100 ASP A N 1
ATOM 771 C CA . ASP A 1 100 ? -5.527 16.091 12.183 1.00 78.50 100 ASP A CA 1
ATOM 772 C C . ASP A 1 100 ? -5.643 15.436 10.801 1.00 78.50 100 ASP A C 1
ATOM 774 O O . ASP A 1 100 ? -6.012 14.264 10.678 1.00 78.50 100 ASP A O 1
ATOM 778 N N . LYS A 1 101 ? -5.311 16.227 9.777 1.00 87.38 101 LYS A N 1
ATOM 779 C CA . LYS A 1 101 ? -5.306 15.829 8.362 1.00 87.38 101 LYS A CA 1
ATOM 780 C C . LYS A 1 101 ? -4.033 15.094 7.967 1.00 87.38 101 LYS A C 1
ATOM 782 O O . LYS A 1 101 ? -3.855 14.775 6.797 1.00 87.38 101 LYS A O 1
ATOM 787 N N . HIS A 1 102 ? -3.113 14.901 8.904 1.00 90.50 102 HIS A N 1
ATOM 788 C CA . HIS A 1 102 ? -1.859 14.231 8.649 1.00 90.50 102 HIS A CA 1
ATOM 789 C C . HIS A 1 102 ? -1.849 12.838 9.270 1.00 90.50 102 HIS A C 1
ATOM 791 O O . HIS A 1 102 ? -2.266 12.625 10.412 1.00 90.50 102 HIS A O 1
ATOM 797 N N . ILE A 1 103 ? -1.337 11.875 8.513 1.00 90.44 103 ILE A N 1
ATOM 798 C CA . ILE A 1 103 ? -1.074 10.527 8.993 1.00 90.44 103 ILE A CA 1
ATOM 799 C C . ILE A 1 103 ? 0.406 10.229 8.788 1.00 90.44 103 ILE A C 1
ATOM 801 O O . ILE A 1 103 ? 0.922 10.294 7.673 1.00 90.44 103 ILE A O 1
ATOM 805 N N . ASN A 1 104 ? 1.079 9.872 9.880 1.00 91.25 104 ASN A N 1
ATOM 806 C CA . ASN A 1 104 ? 2.442 9.366 9.831 1.00 91.25 104 ASN A CA 1
ATOM 807 C C . ASN A 1 104 ? 2.406 7.847 9.675 1.00 91.25 104 ASN A C 1
ATOM 809 O O . ASN A 1 104 ? 1.834 7.143 10.513 1.00 91.25 104 ASN A O 1
ATOM 813 N N . ALA A 1 105 ? 3.050 7.351 8.626 1.00 91.50 105 ALA A N 1
ATOM 814 C CA . ALA A 1 105 ? 3.233 5.928 8.397 1.00 91.50 105 ALA A CA 1
ATOM 815 C C . A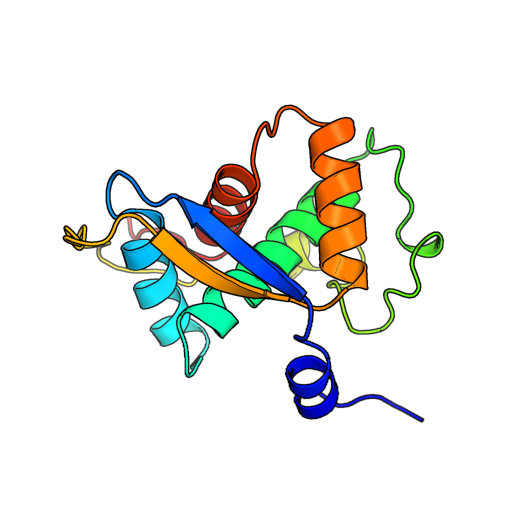LA A 1 105 ? 4.702 5.615 8.117 1.00 91.50 105 ALA A C 1
ATOM 817 O O . ALA A 1 105 ? 5.488 6.490 7.762 1.00 91.50 105 ALA A O 1
ATOM 818 N N . ALA A 1 106 ? 5.076 4.350 8.267 1.00 90.56 106 ALA A N 1
ATOM 819 C CA . ALA A 1 106 ? 6.407 3.882 7.919 1.00 90.56 106 ALA A CA 1
ATOM 820 C C . ALA A 1 106 ? 6.335 2.703 6.950 1.00 90.56 106 ALA A C 1
ATOM 822 O O . ALA A 1 106 ? 5.485 1.826 7.098 1.00 90.56 106 ALA A O 1
ATOM 823 N N . THR A 1 107 ? 7.248 2.664 5.985 1.00 88.94 107 THR A N 1
ATOM 824 C CA . THR A 1 107 ? 7.372 1.574 5.011 1.00 88.94 107 THR A CA 1
ATOM 825 C C . THR A 1 107 ? 8.828 1.140 4.854 1.00 88.94 107 THR A C 1
ATOM 827 O O . THR A 1 107 ? 9.756 1.785 5.357 1.00 88.94 107 THR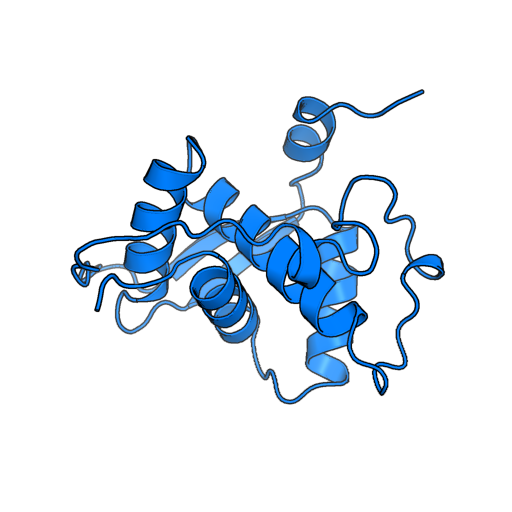 A O 1
ATOM 830 N N . ALA A 1 108 ? 9.044 0.022 4.167 1.00 85.19 108 ALA A N 1
ATOM 831 C CA . ALA A 1 108 ? 10.378 -0.428 3.804 1.00 85.19 108 ALA A CA 1
ATOM 832 C C . ALA A 1 108 ? 10.998 0.505 2.733 1.00 85.19 108 ALA A C 1
ATOM 834 O O . ALA A 1 108 ? 10.307 0.906 1.792 1.00 85.19 108 ALA A O 1
ATOM 835 N N . PRO A 1 109 ? 12.308 0.819 2.791 1.00 84.50 109 PRO A N 1
ATOM 836 C CA . PRO A 1 109 ? 12.968 1.695 1.814 1.00 84.50 109 PRO A CA 1
ATOM 837 C C . PRO A 1 109 ? 12.804 1.268 0.346 1.00 84.50 109 PRO A C 1
ATOM 839 O O . PRO A 1 109 ? 12.725 2.113 -0.550 1.00 84.50 109 PRO A O 1
ATOM 842 N N . VAL A 1 110 ? 12.733 -0.042 0.088 1.00 82.12 110 VAL A N 1
ATOM 843 C CA . VAL A 1 110 ? 12.498 -0.579 -1.260 1.00 82.12 110 VAL A CA 1
ATOM 844 C C . VAL A 1 110 ? 11.080 -0.273 -1.753 1.00 82.12 110 VAL A C 1
ATOM 846 O O . VAL A 1 110 ? 10.930 0.158 -2.892 1.00 82.12 110 VAL A O 1
ATOM 849 N N . VAL A 1 111 ? 10.060 -0.374 -0.890 1.00 85.69 111 VAL A N 1
ATOM 850 C CA . VAL A 1 111 ? 8.675 0.013 -1.223 1.00 85.69 111 VAL A CA 1
ATOM 851 C C . VAL A 1 111 ? 8.625 1.499 -1.533 1.00 85.69 111 VAL A C 1
ATOM 853 O O . VAL A 1 111 ? 8.110 1.880 -2.573 1.00 85.69 111 VAL A O 1
ATOM 856 N N . HIS A 1 112 ? 9.258 2.338 -0.709 1.00 88.38 112 HIS A N 1
ATOM 857 C CA . HIS A 1 112 ? 9.339 3.781 -0.963 1.00 88.38 112 HIS A CA 1
ATOM 858 C C . HIS A 1 112 ? 9.992 4.128 -2.303 1.00 88.38 112 HIS A C 1
ATOM 860 O O . HIS A 1 112 ? 9.549 5.028 -3.013 1.00 88.38 112 HIS A O 1
ATOM 866 N N . THR A 1 113 ? 11.053 3.407 -2.666 1.00 86.94 113 THR A N 1
ATOM 867 C CA . THR A 1 113 ? 11.738 3.599 -3.951 1.00 86.94 113 THR A CA 1
ATOM 868 C C . THR A 1 113 ? 10.818 3.244 -5.118 1.00 86.94 113 THR A C 1
ATOM 870 O O . THR A 1 113 ? 10.778 3.967 -6.112 1.00 86.94 113 THR A O 1
ATOM 873 N N . ILE A 1 114 ? 10.046 2.167 -4.984 1.00 86.50 114 ILE A N 1
ATOM 874 C CA . ILE A 1 114 ? 9.087 1.744 -6.003 1.00 86.50 114 ILE A CA 1
ATOM 875 C C . ILE A 1 114 ? 7.911 2.716 -6.084 1.00 86.50 114 ILE A C 1
ATOM 877 O O . ILE A 1 114 ? 7.523 3.084 -7.185 1.00 86.50 114 ILE A O 1
ATOM 881 N N . LEU A 1 115 ? 7.404 3.206 -4.951 1.00 88.81 115 LEU A N 1
ATOM 882 C CA . LEU A 1 115 ? 6.341 4.212 -4.904 1.00 88.81 115 LEU A CA 1
ATOM 883 C C . LEU A 1 115 ? 6.724 5.483 -5.656 1.00 88.81 115 LEU A C 1
ATOM 885 O O . LEU A 1 115 ? 5.953 5.969 -6.476 1.00 88.81 115 LEU A O 1
ATOM 889 N N . LYS A 1 116 ? 7.944 5.990 -5.442 1.00 89.81 116 LYS A N 1
ATOM 890 C CA . LYS A 1 116 ? 8.463 7.119 -6.226 1.00 89.81 116 LYS A CA 1
ATOM 891 C C . LYS A 1 116 ? 8.499 6.802 -7.715 1.00 89.81 116 LYS A C 1
ATOM 893 O O . LYS A 1 116 ? 8.077 7.615 -8.527 1.00 89.81 116 LYS A O 1
ATOM 898 N N . ALA A 1 117 ? 8.975 5.610 -8.067 1.00 88.19 117 ALA A N 1
ATOM 899 C CA . ALA A 1 117 ? 9.055 5.195 -9.457 1.00 88.19 117 ALA A CA 1
ATOM 900 C C . ALA A 1 117 ? 7.672 5.054 -10.118 1.00 88.19 117 ALA A C 1
ATOM 902 O O . ALA A 1 117 ? 7.569 5.321 -11.315 1.00 88.19 117 ALA A O 1
ATOM 903 N N . ILE A 1 118 ? 6.653 4.646 -9.355 1.00 88.19 118 ILE A N 1
ATOM 904 C CA . ILE A 1 118 ? 5.249 4.575 -9.771 1.00 88.19 118 ILE A CA 1
ATOM 905 C C . ILE A 1 118 ? 4.695 5.981 -9.996 1.00 88.19 118 ILE A C 1
ATOM 907 O O . ILE A 1 118 ? 4.209 6.246 -11.088 1.00 88.19 118 ILE A O 1
ATOM 911 N N . ILE A 1 119 ? 4.834 6.901 -9.037 1.00 89.44 119 ILE A N 1
ATOM 912 C CA . ILE A 1 119 ? 4.366 8.295 -9.179 1.00 89.44 119 ILE A CA 1
ATOM 913 C C . ILE A 1 119 ? 4.993 8.972 -10.407 1.00 89.44 119 ILE A C 1
ATOM 915 O O . ILE A 1 119 ? 4.320 9.649 -11.168 1.00 89.44 119 ILE A O 1
ATOM 919 N N . GLU A 1 120 ? 6.277 8.731 -10.679 1.00 89.44 120 GLU A N 1
ATOM 920 C CA . GLU A 1 120 ? 6.951 9.275 -11.870 1.00 89.44 120 GLU A CA 1
ATOM 921 C C . GLU A 1 120 ? 6.424 8.733 -13.213 1.00 89.44 120 GLU A C 1
ATOM 923 O O . GLU A 1 120 ? 6.755 9.283 -14.265 1.00 89.44 120 GLU A O 1
ATOM 928 N N . ARG A 1 121 ? 5.712 7.601 -13.207 1.00 86.00 121 ARG A N 1
ATOM 929 C CA . ARG A 1 121 ? 5.388 6.810 -14.410 1.00 86.00 121 ARG A CA 1
ATOM 930 C C . ARG A 1 121 ? 3.901 6.512 -14.572 1.00 86.00 121 ARG A C 1
ATOM 932 O O . ARG A 1 121 ? 3.535 5.859 -15.544 1.00 86.00 121 ARG A O 1
ATOM 939 N N . THR A 1 122 ? 3.072 6.960 -13.639 1.00 85.81 122 THR A N 1
ATOM 940 C CA . THR A 1 122 ? 1.622 6.738 -13.617 1.00 85.81 122 THR A CA 1
ATOM 941 C C . THR A 1 122 ? 0.897 8.065 -13.425 1.00 85.81 122 THR A C 1
ATOM 943 O O . THR A 1 122 ? 1.525 9.119 -13.389 1.00 85.81 122 THR A O 1
ATOM 946 N N . GLU A 1 123 ? -0.429 8.012 -13.336 1.00 85.94 123 GLU A N 1
ATOM 947 C CA . GLU A 1 123 ? -1.273 9.186 -13.094 1.00 85.94 123 GLU A CA 1
ATOM 948 C C . GLU A 1 123 ? -1.291 9.623 -11.624 1.00 85.94 123 GLU A C 1
ATOM 950 O O . GLU A 1 123 ? -1.802 10.697 -11.330 1.00 85.94 123 GLU A O 1
ATOM 955 N N . TYR A 1 124 ? -0.731 8.820 -10.711 1.00 87.62 124 TYR A N 1
ATOM 956 C CA . TYR A 1 124 ? -0.651 9.192 -9.304 1.00 87.62 124 TYR A CA 1
ATOM 957 C C . TYR A 1 124 ? 0.229 10.424 -9.115 1.00 87.62 124 TYR A C 1
ATOM 959 O O . TYR A 1 124 ? 1.403 10.418 -9.489 1.00 87.62 124 TYR A O 1
ATOM 967 N N . GLU A 1 125 ? -0.306 11.450 -8.461 1.00 87.88 125 GLU A N 1
ATOM 968 C CA . GLU A 1 125 ? 0.433 12.677 -8.165 1.00 87.88 125 GLU A CA 1
ATOM 969 C C . GLU A 1 125 ? 1.141 12.600 -6.805 1.00 87.88 125 GLU A C 1
ATOM 971 O O . GLU A 1 125 ? 2.201 13.206 -6.608 1.00 87.88 125 GLU A O 1
ATOM 976 N N . GLN A 1 126 ? 0.562 11.866 -5.849 1.00 89.88 126 GLN A N 1
ATOM 977 C CA . GLN A 1 126 ? 0.994 11.857 -4.448 1.00 89.88 126 GLN A CA 1
ATOM 978 C C . GLN A 1 126 ? 0.856 10.473 -3.798 1.00 89.88 126 GLN A C 1
ATOM 980 O O . GLN A 1 126 ? 0.166 9.587 -4.295 1.00 89.88 126 GLN A O 1
ATOM 985 N N . PHE A 1 127 ? 1.535 10.265 -2.662 1.00 90.00 127 PHE A N 1
ATOM 986 C CA . PHE A 1 127 ? 1.499 8.977 -1.959 1.00 90.00 127 PHE A CA 1
ATOM 987 C C . PHE A 1 127 ? 0.117 8.645 -1.390 1.00 90.00 127 PHE A C 1
ATOM 989 O O . PHE A 1 127 ? -0.234 7.471 -1.344 1.00 90.00 127 PHE A O 1
ATOM 996 N N . ASP A 1 128 ? -0.656 9.637 -0.950 1.00 91.56 128 ASP A N 1
ATOM 997 C CA . ASP A 1 128 ? -2.003 9.437 -0.407 1.00 91.56 128 ASP A CA 1
ATOM 998 C C . ASP A 1 128 ? -2.963 8.825 -1.434 1.00 91.56 128 ASP A C 1
ATOM 1000 O O . ASP A 1 128 ? -3.734 7.938 -1.071 1.00 91.56 128 ASP A O 1
ATOM 1004 N N . GLU A 1 129 ? -2.847 9.184 -2.714 1.00 93.12 129 GLU A N 1
ATOM 1005 C CA . GLU A 1 129 ? -3.631 8.567 -3.790 1.00 93.12 129 GLU A CA 1
ATOM 1006 C C . GLU A 1 129 ? -3.303 7.078 -3.948 1.00 93.12 129 GLU A C 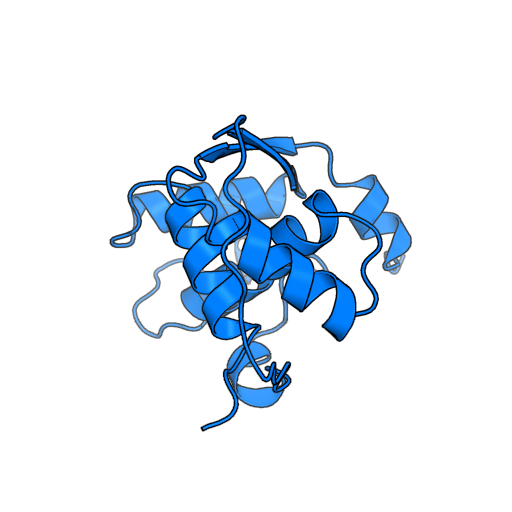1
ATOM 1008 O O . GLU A 1 129 ? -4.205 6.247 -4.066 1.00 93.12 129 GLU A O 1
ATOM 1013 N N . VAL A 1 130 ? -2.016 6.723 -3.865 1.00 92.62 130 VAL A N 1
ATOM 1014 C CA . VAL A 1 130 ? -1.553 5.328 -3.929 1.00 92.62 130 VAL A CA 1
ATOM 1015 C C . VAL A 1 130 ? -2.044 4.535 -2.712 1.00 92.62 130 VAL A C 1
ATOM 1017 O O . VAL A 1 130 ? -2.515 3.407 -2.846 1.00 92.62 130 VAL A O 1
ATOM 1020 N N . VAL A 1 131 ? -1.976 5.121 -1.510 1.00 93.38 131 VAL A N 1
ATOM 1021 C CA . VAL A 1 131 ? -2.507 4.503 -0.280 1.00 93.38 131 VAL A CA 1
ATOM 1022 C C . VAL A 1 131 ? -4.008 4.267 -0.409 1.00 93.38 131 VAL A C 1
ATOM 1024 O O . VAL A 1 131 ? -4.486 3.175 -0.105 1.00 93.38 131 VAL A O 1
ATOM 1027 N N . ARG A 1 132 ? -4.748 5.281 -0.864 1.00 93.50 132 ARG A N 1
ATOM 1028 C CA . ARG A 1 132 ? -6.199 5.232 -1.035 1.00 93.50 132 ARG A CA 1
ATOM 1029 C C . ARG A 1 132 ? -6.596 4.151 -2.037 1.00 93.50 132 ARG A C 1
ATOM 1031 O O . ARG A 1 132 ? -7.468 3.343 -1.730 1.00 93.50 132 ARG A O 1
ATOM 1038 N N . ALA A 1 133 ? -5.922 4.079 -3.183 1.00 92.62 133 ALA A N 1
ATOM 1039 C CA . ALA A 1 133 ? -6.148 3.027 -4.170 1.00 92.62 133 ALA A CA 1
ATOM 1040 C C . ALA A 1 133 ? -5.871 1.629 -3.595 1.00 92.62 133 ALA A C 1
ATOM 1042 O O . ALA A 1 133 ? -6.700 0.730 -3.739 1.00 92.62 133 ALA A O 1
ATOM 1043 N N . GLY A 1 134 ? -4.771 1.467 -2.854 1.00 91.88 134 GLY A N 1
ATOM 1044 C CA . GLY A 1 134 ? -4.443 0.209 -2.186 1.00 91.88 134 GLY A CA 1
ATOM 1045 C C . GLY A 1 134 ? -5.491 -0.225 -1.164 1.00 91.88 134 GLY A C 1
ATOM 1046 O O . GLY A 1 134 ? -5.862 -1.395 -1.125 1.00 91.88 134 GLY A O 1
ATOM 1047 N N . LEU A 1 135 ? -6.010 0.715 -0.368 1.00 91.94 135 LEU A N 1
ATOM 1048 C CA . LEU A 1 135 ? -7.078 0.459 0.600 1.00 91.94 135 LEU A CA 1
ATOM 1049 C C . LEU A 1 135 ? -8.395 0.068 -0.084 1.00 91.94 135 LEU A C 1
ATOM 1051 O O . LEU A 1 135 ? -9.037 -0.882 0.350 1.00 91.94 135 LEU A O 1
ATOM 1055 N N . HIS A 1 136 ? -8.764 0.740 -1.177 1.00 91.12 136 HIS A N 1
ATOM 1056 C CA . HIS A 1 136 ? -9.944 0.383 -1.980 1.00 91.12 136 HIS A CA 1
ATOM 1057 C C . HIS A 1 136 ? -9.810 -0.960 -2.691 1.00 91.12 136 HIS A C 1
ATOM 1059 O O . HIS A 1 136 ? -10.810 -1.615 -2.953 1.00 91.12 136 HIS A O 1
ATOM 1065 N N . ARG A 1 137 ? -8.589 -1.403 -3.009 1.00 89.69 137 ARG A N 1
ATOM 1066 C CA . ARG A 1 137 ? -8.378 -2.776 -3.489 1.00 89.69 137 ARG A CA 1
ATOM 1067 C C . ARG A 1 137 ? -8.479 -3.791 -2.362 1.00 89.69 137 ARG A C 1
ATOM 1069 O O . ARG A 1 137 ? -8.943 -4.898 -2.593 1.00 89.69 137 ARG A O 1
ATOM 1076 N N . ALA A 1 138 ? -8.024 -3.429 -1.167 1.00 87.19 138 ALA A N 1
ATOM 1077 C CA . ALA A 1 138 ? -8.007 -4.324 -0.021 1.00 87.19 138 ALA A CA 1
ATOM 1078 C C . ALA A 1 138 ? -9.388 -4.517 0.627 1.00 87.1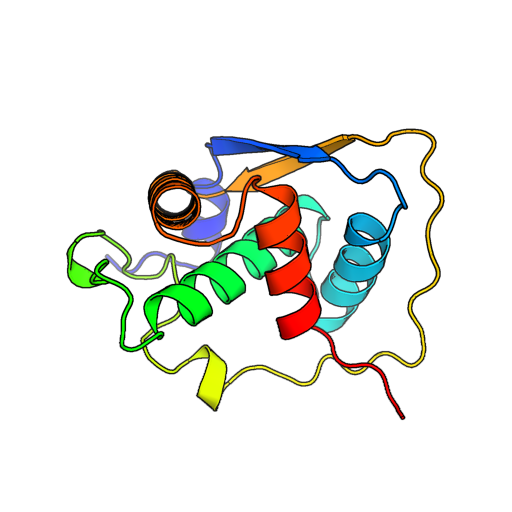9 138 ALA A C 1
ATOM 1080 O O . ALA A 1 138 ? -9.597 -5.522 1.299 1.00 87.19 138 ALA A O 1
ATOM 1081 N N . ILE A 1 139 ? -10.311 -3.568 0.450 1.00 86.81 139 ILE A N 1
ATOM 1082 C CA . ILE A 1 139 ? -11.628 -3.542 1.096 1.00 86.81 139 ILE A CA 1
ATOM 1083 C C . ILE A 1 139 ? -12.724 -3.550 0.032 1.00 86.81 139 ILE A C 1
ATOM 1085 O O . ILE A 1 139 ? -12.643 -2.848 -0.968 1.00 86.81 139 ILE A O 1
ATOM 1089 N N . SER A 1 140 ? -13.784 -4.315 0.264 1.00 81.69 140 SER A N 1
ATOM 1090 C CA . SER A 1 140 ? -15.022 -4.282 -0.517 1.00 81.69 140 SER A CA 1
ATOM 1091 C C . SER A 1 140 ? -16.188 -3.870 0.384 1.00 81.69 140 SER A C 1
ATOM 1093 O O . SER A 1 140 ? -16.197 -4.171 1.574 1.00 81.69 140 SER A O 1
ATOM 1095 N N . LEU A 1 141 ? -17.175 -3.165 -0.161 1.00 74.31 141 LEU A N 1
ATOM 1096 C CA . LEU A 1 141 ? -18.423 -2.876 0.552 1.00 74.31 141 LEU A CA 1
ATOM 1097 C C . LEU A 1 141 ? -19.436 -3.986 0.261 1.00 74.31 141 LEU A C 1
ATOM 1099 O O . LEU A 1 141 ? -19.507 -4.450 -0.878 1.00 74.31 141 LEU A O 1
ATOM 1103 N N . GLU A 1 142 ? -20.189 -4.421 1.275 1.00 69.94 142 GLU A N 1
ATOM 1104 C CA . GLU A 1 142 ? -21.355 -5.285 1.041 1.00 69.94 142 GLU A CA 1
ATOM 1105 C C . GLU A 1 142 ? -22.422 -4.485 0.269 1.00 69.94 142 GLU A C 1
ATOM 1107 O O . GLU A 1 142 ? -22.708 -3.339 0.621 1.00 69.94 142 GLU A O 1
ATOM 1112 N N . GLU A 1 143 ? -22.956 -5.062 -0.817 1.00 59.50 143 GLU A N 1
ATOM 1113 C CA . GLU A 1 143 ? -24.029 -4.468 -1.642 1.00 59.50 143 GLU A CA 1
ATOM 1114 C C . GLU A 1 143 ? -25.420 -4.584 -1.001 1.00 59.50 143 GLU A C 1
ATOM 1116 O O . GLU A 1 143 ? -25.748 -5.665 -0.455 1.00 59.50 143 GLU A O 1
#